Protein AF-A0A1D3MV09-F1 (afdb_monomer)

Solvent-accessible surface area (backbone atoms only — not comparable to full-atom values): 7297 Å² total; per-residue (Å²): 131,86,49,72,73,55,50,50,33,51,53,51,28,48,32,83,85,64,60,43,49,58,60,43,74,73,38,86,68,45,53,60,51,34,31,77,73,49,34,29,52,97,57,101,68,90,45,75,28,69,60,35,51,50,53,54,47,54,53,43,68,74,42,49,65,60,51,54,50,51,50,61,56,56,49,69,89,37,82,56,43,45,49,67,57,54,21,58,75,68,74,46,64,69,92,49,44,57,62,60,46,48,54,54,50,36,32,72,72,65,76,45,56,64,44,92,81,48,44,75,92,40,59,35,39,91

Sequence (126 aa):
MLREKELLYYLINATDYIGNSLEIKNTPGVKDKLIEKGYLEDVDGIKFTEKAIDLLNNFFEKHASRALEVLKMLRLPTHEVSFGEICYWMAMEDQMYCVKYLLKRLNEDGKIQLDKSSNWGTPIKY

Nearest PDB structures (foldseek):
  8j3i-assembly1_A-2  TM=5.189E-01  e=3.560E+00  Coptis chinensis
  6lb7-assembly2_D  TM=3.394E-01  e=2.160E+00  Homo sapiens
  6eaz-assembly1_B  TM=3.197E-01  e=2.697E+00  Mus musculus

Structure (mmCIF, N/CA/C/O backbone):
data_AF-A0A1D3MV09-F1
#
_entry.id   AF-A0A1D3MV09-F1
#
loop_
_atom_site.group_PDB
_atom_site.id
_atom_site.type_symbol
_atom_site.label_atom_id
_atom_site.label_alt_id
_atom_site.label_comp_id
_atom_site.label_asym_id
_atom_site.label_entity_id
_atom_site.label_seq_id
_atom_site.pdbx_PDB_ins_code
_atom_site.Cartn_x
_atom_site.Cartn_y
_atom_site.Cartn_z
_atom_site.occupancy
_atom_site.B_iso_or_equiv
_atom_site.auth_seq_id
_atom_site.auth_comp_id
_atom_site.auth_asym_id
_atom_site.auth_atom_id
_atom_site.pdbx_PDB_model_num
ATOM 1 N N . MET A 1 1 ? -5.856 17.425 12.368 1.00 63.22 1 MET A N 1
ATOM 2 C CA . MET A 1 1 ? -6.763 16.489 11.663 1.00 63.22 1 MET A CA 1
ATOM 3 C C . MET A 1 1 ? -5.941 15.752 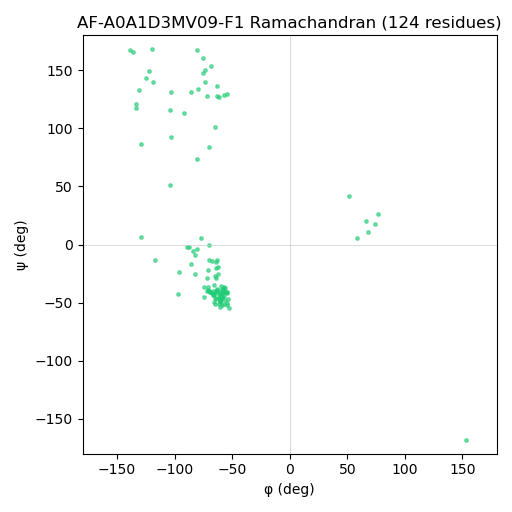10.611 1.00 63.22 1 MET A C 1
ATOM 5 O O . MET A 1 1 ? -5.186 16.432 9.932 1.00 63.22 1 MET A O 1
ATOM 9 N N . LEU A 1 2 ? -6.025 14.417 10.499 1.00 76.31 2 LEU A N 1
ATOM 10 C CA . LEU A 1 2 ? -5.236 13.666 9.501 1.00 76.31 2 LEU A CA 1
ATOM 11 C C . LEU A 1 2 ? -5.632 14.080 8.077 1.00 76.31 2 LEU A C 1
ATOM 13 O O . LEU A 1 2 ? -6.827 14.049 7.756 1.00 76.31 2 LEU A O 1
ATOM 17 N N . ARG A 1 3 ? -4.657 14.455 7.248 1.00 85.75 3 ARG A N 1
ATOM 18 C CA . ARG A 1 3 ? -4.846 14.740 5.814 1.00 85.75 3 ARG A CA 1
ATOM 19 C C . ARG A 1 3 ? -5.009 13.438 5.030 1.00 85.75 3 ARG A C 1
ATOM 21 O O . ARG A 1 3 ? -4.587 12.383 5.488 1.00 85.75 3 ARG A O 1
ATOM 28 N N . GLU A 1 4 ? -5.575 13.507 3.827 1.00 82.56 4 GLU A N 1
ATOM 29 C CA . GLU A 1 4 ? -5.778 12.332 2.959 1.00 82.56 4 GLU A CA 1
ATOM 30 C C . GLU A 1 4 ? -4.480 11.548 2.706 1.00 82.56 4 GLU A C 1
ATOM 32 O O . GLU A 1 4 ? -4.462 10.329 2.837 1.00 82.56 4 GLU A O 1
ATOM 37 N N . LYS A 1 5 ? -3.364 12.257 2.477 1.00 84.88 5 LYS A N 1
ATOM 38 C CA . LYS A 1 5 ? -2.019 11.672 2.335 1.00 84.88 5 LYS A CA 1
ATOM 39 C C . LYS A 1 5 ? -1.600 10.848 3.567 1.00 84.88 5 LYS A C 1
ATOM 41 O O . LYS A 1 5 ? -1.032 9.772 3.424 1.00 84.88 5 LYS A O 1
ATOM 46 N N . GLU A 1 6 ? -1.901 11.333 4.770 1.00 88.62 6 GLU A N 1
ATOM 47 C CA . GLU A 1 6 ? -1.573 10.650 6.033 1.00 88.62 6 GLU A CA 1
ATOM 48 C C . GLU A 1 6 ? -2.504 9.453 6.275 1.00 88.62 6 GLU A C 1
ATOM 50 O O . GLU A 1 6 ? -2.058 8.411 6.744 1.00 88.62 6 GLU A O 1
ATOM 55 N N . LEU A 1 7 ? -3.785 9.569 5.907 1.00 91.75 7 LEU A N 1
ATOM 56 C CA . LEU A 1 7 ? -4.731 8.450 5.956 1.00 91.75 7 LEU A CA 1
ATOM 57 C C . LEU A 1 7 ? -4.272 7.309 5.043 1.00 91.75 7 LEU A C 1
ATOM 59 O O . LEU A 1 7 ? -4.152 6.177 5.503 1.00 91.75 7 LEU A O 1
ATOM 63 N N . LEU A 1 8 ? -3.956 7.620 3.782 1.00 92.06 8 LEU A N 1
ATOM 64 C CA . LEU A 1 8 ? -3.436 6.647 2.823 1.00 92.06 8 LEU A CA 1
ATOM 65 C C . LEU A 1 8 ? -2.157 5.983 3.329 1.00 92.06 8 LEU A C 1
ATOM 67 O O . LEU A 1 8 ? -2.062 4.765 3.258 1.00 92.06 8 LEU A O 1
ATOM 71 N N . TYR A 1 9 ? -1.219 6.751 3.893 1.00 92.19 9 TYR A N 1
ATOM 72 C CA . TYR A 1 9 ? -0.002 6.198 4.493 1.00 92.19 9 TYR A CA 1
ATOM 73 C C . TYR A 1 9 ? -0.314 5.103 5.520 1.00 92.19 9 TYR A C 1
ATOM 75 O O . TYR A 1 9 ? 0.176 3.980 5.390 1.00 92.19 9 TYR A O 1
ATOM 83 N N . TYR A 1 10 ? -1.149 5.398 6.519 1.00 93.25 10 TYR A N 1
ATOM 84 C CA . TYR A 1 10 ? -1.452 4.432 7.576 1.00 93.25 10 TYR A CA 1
ATOM 85 C C . TYR A 1 10 ? -2.225 3.222 7.054 1.00 93.25 10 TYR A C 1
ATOM 87 O O . TYR A 1 10 ? -1.895 2.090 7.409 1.00 93.25 10 TYR A O 1
ATOM 95 N N . LEU A 1 11 ? -3.216 3.447 6.188 1.00 94.38 11 LEU A N 1
ATOM 96 C CA . LEU A 1 11 ? -4.010 2.366 5.611 1.00 94.38 11 LEU A CA 1
ATOM 97 C C . LEU A 1 11 ? -3.145 1.445 4.749 1.00 94.38 11 LEU A C 1
ATOM 99 O O . LEU A 1 11 ? -3.179 0.237 4.952 1.00 94.38 11 LEU A O 1
ATOM 103 N N . ILE A 1 12 ? -2.307 1.998 3.866 1.00 94.00 12 ILE A N 1
ATOM 104 C CA . ILE A 1 12 ? -1.383 1.227 3.022 1.00 94.00 12 ILE A CA 1
ATOM 105 C C . ILE A 1 12 ? -0.415 0.406 3.877 1.00 94.00 12 ILE A C 1
ATOM 107 O O . ILE A 1 12 ? -0.263 -0.791 3.632 1.00 94.00 12 ILE A O 1
ATOM 111 N N . ASN A 1 13 ? 0.203 1.010 4.898 1.00 91.38 13 ASN A N 1
ATOM 112 C CA . ASN A 1 13 ? 1.116 0.298 5.800 1.00 91.38 13 ASN A CA 1
ATOM 113 C C . ASN A 1 13 ? 0.446 -0.896 6.481 1.00 91.38 13 ASN A C 1
ATOM 115 O O . ASN A 1 13 ? 1.082 -1.929 6.681 1.00 91.38 13 ASN A O 1
ATOM 119 N N . ALA A 1 14 ? -0.833 -0.759 6.817 1.00 92.38 14 ALA A N 1
ATOM 120 C CA . ALA A 1 14 ? -1.580 -1.787 7.512 1.00 92.38 14 ALA A CA 1
ATOM 121 C C . ALA A 1 14 ? -2.177 -2.869 6.592 1.00 92.38 14 ALA A C 1
ATOM 123 O O . ALA A 1 14 ? -2.715 -3.844 7.108 1.00 92.38 14 ALA A O 1
ATOM 124 N N . THR A 1 15 ? -2.070 -2.732 5.263 1.00 92.44 15 THR A N 1
ATOM 125 C CA . THR A 1 15 ? -2.432 -3.808 4.321 1.00 92.44 15 THR A CA 1
ATOM 126 C C . THR A 1 15 ? -1.467 -4.985 4.421 1.00 92.44 15 THR A C 1
ATOM 128 O O . THR A 1 15 ? -0.281 -4.788 4.686 1.00 92.44 15 THR A O 1
ATOM 131 N N . ASP A 1 16 ? -1.923 -6.191 4.082 1.00 88.44 16 ASP A N 1
ATOM 132 C CA . ASP A 1 16 ? -1.062 -7.384 4.020 1.00 88.44 16 ASP A CA 1
ATOM 133 C C . ASP A 1 16 ? 0.034 -7.282 2.946 1.00 88.44 16 ASP A C 1
ATOM 135 O O . ASP A 1 16 ? 1.076 -7.935 3.040 1.00 88.44 16 ASP A O 1
ATOM 139 N N . TYR A 1 17 ? -0.130 -6.402 1.949 1.00 86.19 17 TYR A N 1
ATOM 140 C CA . TYR A 1 17 ? 0.935 -6.119 0.988 1.00 86.19 17 TYR A CA 1
ATOM 141 C C . TYR A 1 17 ? 2.159 -5.502 1.664 1.00 86.19 17 TYR A C 1
ATOM 143 O O . TYR A 1 17 ? 3.289 -5.810 1.276 1.00 86.19 17 TYR A O 1
ATOM 151 N N . ILE A 1 18 ? 1.977 -4.612 2.640 1.00 89.19 18 ILE A N 1
ATOM 152 C CA . ILE A 1 18 ? 3.097 -3.965 3.335 1.00 89.19 18 ILE A CA 1
ATOM 153 C C . ILE A 1 18 ? 3.407 -4.679 4.650 1.00 89.19 18 ILE A C 1
ATOM 155 O O . ILE A 1 18 ? 4.579 -4.934 4.926 1.00 89.19 18 ILE A O 1
ATOM 159 N N . GLY A 1 19 ? 2.380 -5.048 5.414 1.00 82.44 19 GLY A N 1
ATOM 160 C CA . GLY A 1 19 ? 2.493 -5.815 6.653 1.00 82.44 19 GLY A CA 1
ATOM 161 C C . GLY A 1 19 ? 3.023 -5.009 7.841 1.00 82.44 19 GLY A C 1
ATOM 162 O O . GLY A 1 19 ? 3.453 -5.597 8.830 1.00 82.44 19 GLY A O 1
ATOM 163 N N . ASN A 1 20 ? 2.999 -3.675 7.774 1.00 86.19 20 ASN A N 1
ATOM 164 C CA . ASN A 1 20 ? 3.507 -2.777 8.813 1.00 86.19 20 ASN A CA 1
ATOM 165 C C . ASN A 1 20 ? 2.372 -2.135 9.633 1.00 86.19 20 ASN A C 1
ATOM 167 O O . ASN A 1 20 ? 2.301 -0.922 9.831 1.00 86.19 20 ASN A O 1
ATOM 171 N N . SER A 1 21 ? 1.463 -2.968 10.144 1.00 84.69 21 SER A N 1
ATOM 172 C CA . SER A 1 21 ? 0.340 -2.522 10.986 1.00 84.69 21 SER A CA 1
ATOM 173 C C . SER A 1 21 ? 0.776 -1.893 12.322 1.00 84.69 21 SER A C 1
ATOM 175 O O . SER A 1 21 ? -0.019 -1.218 12.982 1.00 84.69 21 SER A O 1
ATOM 177 N N . LEU A 1 22 ? 2.042 -2.079 12.719 1.00 84.69 22 LEU A N 1
ATOM 178 C CA . LEU A 1 22 ? 2.628 -1.496 13.926 1.00 84.69 22 LEU A CA 1
ATOM 179 C C . LEU A 1 22 ? 2.698 0.033 13.871 1.00 84.69 22 LEU A C 1
ATOM 181 O O . LEU A 1 22 ? 2.602 0.657 14.921 1.00 84.69 22 LEU A O 1
ATOM 185 N N . GLU A 1 23 ? 2.776 0.646 12.688 1.00 85.94 23 GLU A N 1
ATOM 186 C CA . GLU A 1 23 ? 2.740 2.111 12.535 1.00 85.94 23 GLU A CA 1
ATOM 187 C C . GLU A 1 23 ? 1.479 2.724 13.158 1.00 85.94 23 GLU A C 1
ATOM 189 O O . GLU A 1 23 ? 1.547 3.739 13.854 1.00 85.94 23 GLU A O 1
ATOM 194 N N . ILE A 1 24 ? 0.326 2.072 12.973 1.00 87.44 24 ILE A N 1
ATOM 195 C CA . ILE A 1 24 ? -0.948 2.516 13.556 1.00 87.44 24 ILE A CA 1
ATOM 196 C C . ILE A 1 24 ? -0.950 2.327 15.075 1.00 87.44 24 ILE A C 1
ATOM 198 O O . ILE A 1 24 ? -1.460 3.183 15.795 1.00 87.44 24 ILE A O 1
ATOM 202 N N . LYS A 1 25 ? -0.388 1.216 15.567 1.00 84.81 25 LYS A N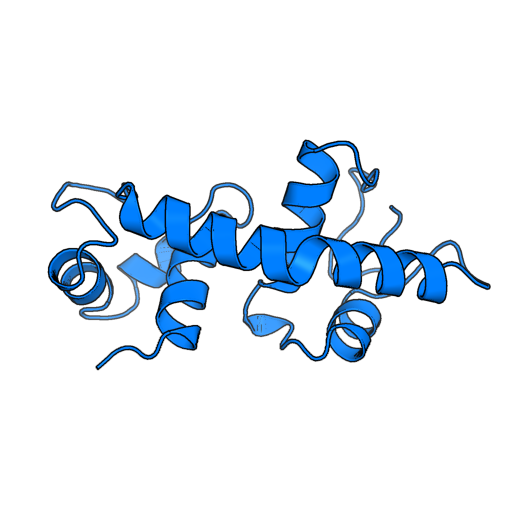 1
ATOM 203 C CA . LYS A 1 25 ? -0.348 0.898 17.004 1.00 84.81 25 LYS A CA 1
ATOM 204 C C . LYS A 1 25 ? 0.622 1.797 17.771 1.00 84.81 25 LYS A C 1
ATOM 206 O O . LYS A 1 25 ? 0.322 2.207 18.886 1.00 84.81 25 LYS A O 1
ATOM 211 N N . ASN A 1 26 ? 1.769 2.098 17.170 1.00 87.06 26 ASN A N 1
ATOM 212 C CA . ASN A 1 26 ? 2.858 2.827 17.811 1.00 87.06 26 ASN A CA 1
ATOM 213 C C . ASN A 1 26 ? 2.695 4.345 17.709 1.00 87.06 26 ASN A C 1
ATOM 215 O O . ASN A 1 26 ? 3.350 5.064 18.460 1.00 87.06 26 ASN A O 1
ATOM 219 N N . THR A 1 27 ? 1.835 4.845 16.812 1.00 89.56 27 THR A N 1
ATOM 220 C CA . THR A 1 27 ? 1.572 6.283 16.700 1.00 89.56 27 THR A CA 1
ATOM 221 C C . THR A 1 27 ? 0.376 6.688 17.573 1.00 89.56 27 THR A C 1
ATOM 223 O O . THR A 1 27 ? -0.762 6.316 17.262 1.00 89.56 27 THR A O 1
ATOM 226 N N . PRO A 1 28 ? 0.579 7.493 18.637 1.00 90.06 28 PRO A N 1
ATOM 227 C CA . PRO A 1 28 ? -0.484 7.835 19.579 1.00 90.06 28 PRO A CA 1
ATOM 228 C C . PRO A 1 28 ? -1.706 8.488 18.916 1.00 90.06 28 PRO A C 1
ATOM 230 O O . PRO A 1 28 ? -1.597 9.470 18.173 1.00 90.06 28 PRO A O 1
ATOM 233 N N . GLY A 1 29 ? -2.890 7.944 19.208 1.00 89.75 29 GLY A N 1
ATOM 234 C CA . GLY A 1 29 ? -4.181 8.469 18.754 1.00 89.75 29 GLY A CA 1
ATOM 235 C C . GLY A 1 29 ? -4.440 8.359 17.248 1.00 89.75 29 GLY A C 1
ATOM 236 O O . GLY A 1 29 ? -5.384 8.976 16.758 1.00 89.75 29 GLY A O 1
ATOM 237 N N . VAL A 1 30 ? -3.618 7.632 16.480 1.00 93.62 30 VAL A N 1
ATOM 238 C CA . VAL A 1 30 ? -3.888 7.393 15.049 1.00 93.62 30 VAL A CA 1
ATOM 239 C C . VAL A 1 30 ? -5.011 6.382 14.867 1.00 93.62 30 VAL A C 1
ATOM 241 O O . VAL A 1 30 ? -5.915 6.649 14.077 1.00 93.62 30 VAL A O 1
ATOM 244 N N . LYS A 1 31 ? -4.994 5.269 15.616 1.00 92.62 31 LYS A N 1
ATOM 245 C CA . LYS A 1 31 ? -6.067 4.263 15.568 1.00 92.62 31 LYS A CA 1
ATOM 246 C C . LYS A 1 31 ? -7.431 4.906 15.838 1.00 92.62 31 LYS A C 1
ATOM 248 O O . LYS A 1 31 ? -8.316 4.801 14.995 1.00 92.62 31 LYS A O 1
ATOM 253 N N . ASP A 1 32 ? -7.550 5.658 16.930 1.00 93.50 32 ASP A N 1
ATOM 254 C CA . ASP A 1 32 ? -8.803 6.315 17.323 1.00 93.50 32 ASP A CA 1
ATOM 255 C C . ASP A 1 32 ? -9.294 7.297 16.253 1.00 93.50 32 ASP A C 1
ATOM 257 O O . ASP A 1 32 ? -10.464 7.288 15.889 1.00 93.50 32 ASP A O 1
ATOM 261 N N . LYS A 1 33 ? -8.392 8.087 15.652 1.00 94.19 33 LYS A N 1
ATOM 262 C CA . LYS A 1 33 ? -8.742 9.006 14.553 1.00 94.19 33 LYS A CA 1
ATOM 263 C C . LYS A 1 33 ? -9.191 8.279 13.287 1.00 94.19 33 LYS A C 1
ATOM 265 O O . LYS A 1 33 ? -10.006 8.813 12.536 1.00 94.19 33 LYS A O 1
ATOM 270 N N . LEU A 1 34 ? -8.618 7.114 12.991 1.00 94.62 34 LEU A N 1
ATOM 271 C CA . LEU A 1 34 ? -9.031 6.297 11.850 1.00 94.62 34 LEU A CA 1
ATOM 272 C C . LEU A 1 34 ? -10.411 5.672 12.095 1.00 94.62 34 LEU A C 1
ATOM 274 O O . LEU A 1 34 ? -11.209 5.633 11.159 1.00 94.62 34 LEU A O 1
ATOM 278 N N . ILE A 1 35 ? -10.709 5.265 13.333 1.00 95.06 35 ILE A N 1
ATOM 279 C CA . ILE A 1 35 ? -12.040 4.800 13.758 1.00 95.06 35 ILE A CA 1
ATOM 280 C C . ILE A 1 35 ? -13.058 5.944 13.677 1.00 95.06 35 ILE A C 1
ATOM 282 O O . ILE A 1 35 ? -14.068 5.814 12.994 1.00 95.06 35 ILE A O 1
ATOM 286 N N . GLU A 1 36 ? -12.761 7.103 14.272 1.00 94.94 36 GLU A N 1
ATOM 287 C CA . GLU A 1 36 ? -13.626 8.295 14.268 1.00 94.94 36 GLU A CA 1
ATOM 288 C C . GLU A 1 36 ? -13.974 8.746 12.840 1.00 94.94 36 GLU A C 1
ATOM 290 O O . GLU A 1 36 ? -15.100 9.141 12.540 1.00 94.94 36 GLU A O 1
ATOM 295 N N . LYS A 1 37 ? -13.012 8.644 11.916 1.00 94.31 37 LYS A N 1
ATOM 296 C CA . LYS A 1 37 ? -13.215 8.959 10.494 1.00 94.31 37 LYS A CA 1
ATOM 297 C C . LYS A 1 37 ? -13.888 7.836 9.694 1.00 94.31 37 LYS A C 1
ATOM 299 O O . LYS A 1 37 ? -14.160 8.041 8.504 1.00 94.31 37 LYS A O 1
ATOM 304 N N . GLY A 1 38 ? -14.154 6.688 10.311 1.00 95.50 38 GLY A N 1
ATOM 305 C CA . GLY A 1 38 ? -14.846 5.544 9.722 1.00 95.50 38 GLY A CA 1
ATOM 306 C C . GLY A 1 38 ? -13.995 4.706 8.770 1.00 95.50 38 GLY A C 1
ATOM 307 O O . GLY A 1 38 ? -14.552 4.109 7.856 1.00 95.50 38 GLY A O 1
ATOM 308 N N . TYR A 1 39 ? -12.669 4.696 8.924 1.00 96.25 39 TYR A N 1
ATOM 309 C CA . TYR A 1 39 ? -11.741 3.882 8.121 1.00 96.25 39 TYR A CA 1
ATOM 310 C C . TYR A 1 39 ? -11.357 2.556 8.796 1.00 96.25 39 TYR A C 1
ATOM 312 O O . TYR A 1 39 ? -10.970 1.604 8.120 1.00 96.25 39 TYR A O 1
ATOM 320 N N . LEU A 1 40 ? -11.457 2.484 10.123 1.00 96.19 40 LEU A N 1
ATOM 321 C CA . LEU A 1 40 ? -11.254 1.259 10.894 1.00 96.19 40 LEU A CA 1
ATOM 322 C C . LEU A 1 40 ? -12.496 0.937 11.717 1.00 96.19 40 LEU A C 1
ATOM 324 O O . LEU A 1 40 ? -13.205 1.843 12.150 1.00 96.19 40 LEU A O 1
ATOM 328 N N . GLU A 1 41 ? -12.734 -0.351 11.943 1.00 95.00 41 GLU A N 1
ATOM 329 C CA . GLU A 1 41 ? -13.701 -0.801 12.940 1.00 95.00 41 GLU A CA 1
ATOM 330 C C . GLU A 1 41 ? -13.139 -0.648 14.360 1.00 95.00 41 GLU A C 1
ATOM 332 O O . GLU A 1 41 ? -11.936 -0.819 14.592 1.00 95.00 41 GLU A O 1
ATOM 337 N N . ASP A 1 42 ? -14.023 -0.362 15.317 1.00 93.62 42 ASP A N 1
ATOM 338 C CA . ASP A 1 42 ? -13.689 -0.287 16.741 1.00 93.62 42 ASP A CA 1
ATOM 339 C C . ASP A 1 42 ? -13.630 -1.689 17.363 1.00 93.62 42 ASP A C 1
ATOM 341 O O . ASP A 1 42 ? -14.550 -2.155 18.033 1.00 93.62 42 ASP A O 1
ATOM 345 N N . VAL A 1 43 ? -12.562 -2.414 17.031 1.00 92.12 43 VAL A N 1
ATOM 346 C CA . VAL A 1 43 ? -12.303 -3.779 17.499 1.00 92.12 43 VAL A CA 1
ATOM 347 C C . VAL A 1 43 ? -10.845 -3.955 17.922 1.00 92.12 43 VAL A C 1
ATOM 349 O O . VAL A 1 43 ? -9.954 -3.157 17.588 1.00 92.12 43 VAL A O 1
ATOM 352 N N . ASP A 1 44 ? -10.577 -5.053 18.627 1.00 84.44 44 ASP A N 1
ATOM 353 C CA . ASP A 1 44 ? -9.227 -5.485 18.984 1.00 84.44 44 ASP A CA 1
ATOM 354 C C . ASP A 1 44 ? -8.464 -5.976 17.745 1.00 84.44 44 ASP A C 1
ATOM 356 O O . ASP A 1 44 ? -8.416 -7.158 17.419 1.00 84.44 44 ASP A O 1
ATOM 360 N N . GLY A 1 45 ? -7.871 -5.036 17.011 1.00 86.25 45 GLY A N 1
ATOM 361 C CA . GLY A 1 45 ? -7.066 -5.319 15.828 1.00 86.25 45 GLY A CA 1
ATOM 362 C C . GLY A 1 45 ? -7.046 -4.165 14.835 1.00 86.25 45 GLY A C 1
ATOM 363 O O . GLY A 1 45 ? -7.455 -3.046 15.153 1.00 86.25 45 GLY A O 1
ATOM 364 N N . ILE A 1 46 ? -6.540 -4.453 13.635 1.00 90.81 46 ILE A N 1
ATOM 365 C CA . ILE A 1 46 ? -6.758 -3.622 12.451 1.00 90.81 46 ILE A CA 1
ATOM 366 C C . ILE A 1 46 ? -7.795 -4.343 11.600 1.00 90.81 46 ILE A C 1
ATOM 368 O O . ILE A 1 46 ? -7.533 -5.437 11.106 1.00 90.81 46 ILE A O 1
ATOM 372 N N . LYS A 1 47 ? -8.958 -3.721 11.429 1.00 94.31 47 LYS A N 1
ATOM 373 C CA . LYS A 1 47 ? -9.991 -4.185 10.509 1.00 94.31 47 LYS A CA 1
ATOM 374 C C . LYS A 1 47 ? -10.488 -2.994 9.704 1.00 94.31 47 LYS A C 1
ATOM 376 O O . LYS A 1 47 ? -10.966 -2.020 10.283 1.00 94.31 47 LYS A O 1
ATOM 381 N N . PHE A 1 48 ? -10.294 -3.047 8.388 1.00 96.19 48 PHE A N 1
ATOM 382 C CA . PHE A 1 48 ? -10.718 -1.988 7.478 1.00 96.19 48 PHE A CA 1
ATOM 383 C C . PHE A 1 48 ? -12.233 -1.999 7.305 1.00 96.19 48 PHE A C 1
ATOM 385 O O . PHE A 1 48 ? -12.843 -3.059 7.178 1.00 96.19 48 PHE A O 1
ATOM 392 N N . THR A 1 49 ? -12.819 -0.808 7.260 1.00 97.56 49 THR A N 1
ATOM 393 C CA . THR A 1 49 ? -14.197 -0.617 6.803 1.00 97.56 49 THR A CA 1
ATOM 394 C C . THR A 1 49 ? -14.254 -0.601 5.274 1.00 97.56 49 THR A C 1
ATOM 396 O O . THR A 1 49 ? -13.233 -0.427 4.601 1.00 97.56 49 THR A O 1
ATOM 399 N N . GLU A 1 50 ? -15.461 -0.690 4.713 1.00 97.25 50 GLU A N 1
ATOM 400 C CA . GLU A 1 50 ? -15.697 -0.511 3.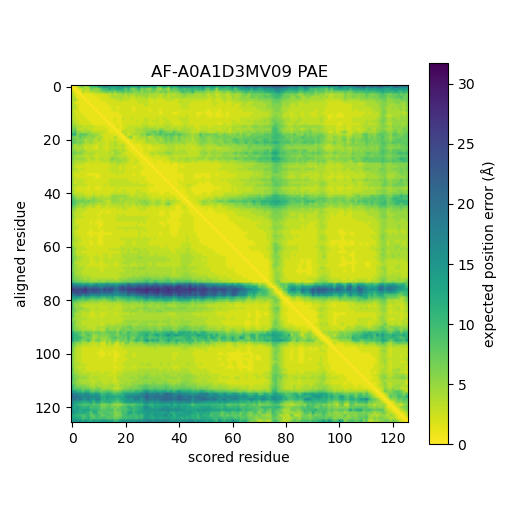271 1.00 97.25 50 GLU A CA 1
ATOM 401 C C . GLU A 1 50 ? -15.139 0.828 2.764 1.00 97.25 50 GLU A C 1
ATOM 403 O O . GLU A 1 50 ? -14.420 0.870 1.776 1.00 97.25 50 GLU A O 1
ATOM 408 N N . LYS A 1 51 ? -15.305 1.905 3.540 1.00 96.25 51 LYS A N 1
ATOM 409 C CA . LYS A 1 51 ? -14.743 3.226 3.225 1.00 96.25 51 LYS A CA 1
ATOM 410 C C . LYS A 1 51 ? -13.214 3.226 3.077 1.00 96.25 51 LYS A C 1
ATOM 412 O O . LYS A 1 51 ? -12.675 3.964 2.253 1.00 96.25 51 LYS A O 1
ATOM 417 N N . ALA A 1 52 ? -12.493 2.454 3.894 1.00 96.38 52 ALA A N 1
ATOM 418 C CA . ALA A 1 52 ? -11.041 2.323 3.752 1.00 96.38 52 ALA A CA 1
ATOM 419 C C . ALA A 1 52 ? -10.659 1.512 2.517 1.00 96.38 52 ALA A C 1
ATOM 421 O O . ALA A 1 52 ? -9.723 1.894 1.812 1.00 96.38 52 ALA A O 1
ATOM 422 N N . ILE A 1 53 ? -11.400 0.440 2.237 1.00 95.62 53 ILE A N 1
ATOM 423 C CA . ILE A 1 53 ? -11.220 -0.371 1.032 1.00 95.62 53 ILE A CA 1
ATOM 424 C C . ILE A 1 53 ? -11.454 0.485 -0.219 1.00 95.62 53 ILE A C 1
ATOM 426 O O . ILE A 1 53 ? -10.604 0.497 -1.107 1.00 95.62 53 ILE A O 1
ATOM 430 N N . ASP A 1 54 ? -12.522 1.281 -0.250 1.00 97.00 54 ASP A N 1
ATOM 431 C CA . ASP A 1 54 ? -12.831 2.201 -1.347 1.00 97.00 54 ASP A CA 1
ATOM 432 C C . ASP A 1 54 ? -11.725 3.233 -1.554 1.00 97.00 54 ASP A C 1
ATOM 434 O O . ASP A 1 54 ? -11.307 3.480 -2.682 1.00 97.00 54 ASP A O 1
ATOM 438 N N . LEU A 1 55 ? -11.196 3.822 -0.477 1.00 95.25 55 LEU A N 1
ATOM 439 C CA . LEU A 1 55 ? -10.088 4.774 -0.579 1.00 95.25 55 LEU A CA 1
ATOM 440 C C . LEU A 1 55 ? -8.829 4.122 -1.179 1.00 95.25 55 LEU A C 1
ATOM 442 O O . LEU A 1 55 ? -8.180 4.718 -2.041 1.00 95.25 55 LEU A O 1
ATOM 446 N N . LEU A 1 56 ? -8.496 2.900 -0.755 1.00 96.12 56 LEU A N 1
ATOM 447 C CA . LEU A 1 56 ? -7.360 2.136 -1.283 1.00 96.12 56 LEU A CA 1
ATOM 448 C C . LEU A 1 56 ? -7.572 1.726 -2.751 1.00 96.12 56 LEU A C 1
ATOM 450 O O . LEU A 1 56 ? -6.638 1.803 -3.551 1.00 96.12 56 LEU A O 1
ATOM 454 N N . ASN A 1 57 ? -8.792 1.328 -3.119 1.00 95.94 57 ASN A N 1
ATOM 455 C CA . ASN A 1 57 ? -9.173 0.988 -4.492 1.00 95.94 57 ASN A CA 1
ATOM 456 C C . ASN A 1 57 ? -9.115 2.202 -5.412 1.00 95.94 57 ASN A C 1
ATOM 458 O O . ASN A 1 57 ? -8.433 2.152 -6.431 1.00 95.94 57 ASN A O 1
ATOM 462 N N . ASN A 1 58 ? -9.718 3.317 -5.006 1.00 95.81 58 ASN A N 1
ATOM 463 C CA . ASN A 1 58 ? -9.670 4.570 -5.753 1.00 95.81 58 ASN A CA 1
ATOM 464 C C . ASN A 1 58 ? -8.22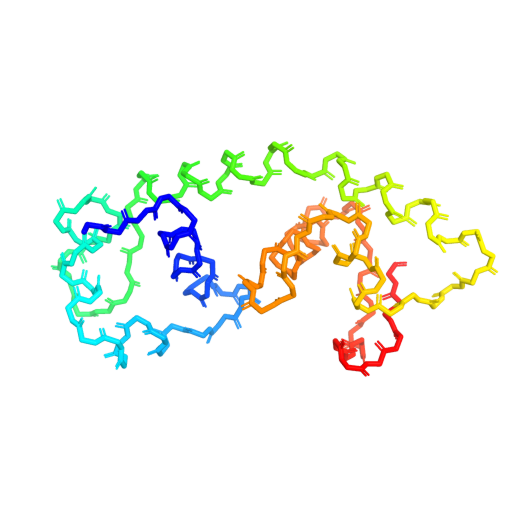7 5.050 -5.952 1.00 95.81 58 ASN A C 1
ATOM 466 O O . ASN A 1 58 ? -7.862 5.501 -7.039 1.00 95.81 58 ASN A O 1
ATOM 470 N N . PHE A 1 59 ? -7.379 4.927 -4.923 1.00 94.88 59 PHE A N 1
ATOM 471 C CA . PHE A 1 59 ? -5.952 5.210 -5.051 1.00 94.88 59 PHE A CA 1
ATOM 472 C C . PHE A 1 59 ? -5.287 4.298 -6.093 1.00 94.88 59 PHE A C 1
ATOM 474 O O . PHE A 1 59 ? -4.577 4.786 -6.973 1.00 94.88 59 PHE A O 1
ATOM 481 N N . PHE A 1 60 ? -5.528 2.987 -6.029 1.00 95.69 60 PHE A N 1
ATOM 482 C CA . PHE A 1 60 ? -4.967 2.040 -6.989 1.00 95.69 60 PHE A CA 1
ATOM 483 C C . PHE A 1 60 ? -5.413 2.334 -8.424 1.00 95.69 60 PHE A C 1
ATOM 485 O O . PHE A 1 60 ? -4.564 2.528 -9.291 1.00 95.69 60 PHE A O 1
ATOM 492 N N . GLU A 1 61 ? -6.716 2.437 -8.674 1.00 95.56 61 GLU A N 1
ATOM 493 C CA . GLU A 1 61 ? -7.282 2.672 -10.008 1.00 95.56 61 GLU A CA 1
ATOM 494 C C . GLU A 1 61 ? -6.757 3.966 -10.635 1.00 95.56 61 GLU A C 1
ATOM 496 O O . GLU A 1 61 ? -6.386 3.994 -11.810 1.00 95.56 61 GLU A O 1
ATOM 501 N N . LYS A 1 62 ? -6.632 5.024 -9.827 1.00 95.50 62 LYS A N 1
ATOM 502 C CA . LYS A 1 62 ? -6.099 6.319 -10.262 1.00 95.50 62 LYS A CA 1
ATOM 503 C C . LYS A 1 62 ? -4.632 6.258 -10.700 1.00 95.50 62 LYS A C 1
ATOM 505 O O . LYS A 1 62 ? -4.207 7.084 -11.509 1.00 95.50 62 LYS A O 1
ATOM 510 N N . HIS A 1 63 ? -3.839 5.338 -10.150 1.00 95.44 63 HIS A N 1
ATOM 511 C CA . HIS A 1 63 ? -2.381 5.333 -10.314 1.00 95.44 63 HIS A CA 1
ATOM 512 C C . HIS A 1 63 ? -1.818 4.099 -11.036 1.00 95.44 63 HIS A C 1
ATOM 514 O O . HIS A 1 63 ? -0.667 4.137 -11.475 1.00 95.44 63 HIS A O 1
ATOM 520 N N . ALA A 1 64 ? -2.607 3.039 -11.213 1.00 94.50 64 ALA A N 1
ATOM 521 C CA . ALA A 1 64 ? -2.178 1.776 -11.811 1.00 94.50 64 ALA A CA 1
ATOM 522 C C . ALA A 1 64 ? -1.688 1.929 -13.261 1.00 94.50 64 ALA A C 1
ATOM 524 O O . ALA A 1 64 ? -0.631 1.405 -13.611 1.00 94.50 64 ALA A O 1
ATOM 525 N N . SER A 1 65 ? -2.414 2.678 -14.099 1.00 94.81 65 SER A N 1
ATOM 526 C CA . SER A 1 65 ? -2.031 2.913 -15.501 1.00 94.81 65 SER A CA 1
ATOM 527 C C . SER A 1 65 ? -0.674 3.608 -15.607 1.00 94.81 65 SER A C 1
ATOM 529 O O . SER A 1 65 ? 0.221 3.123 -16.298 1.00 94.81 65 SER A O 1
ATOM 531 N N . ARG A 1 66 ? -0.487 4.685 -14.837 1.00 95.00 66 ARG A N 1
ATOM 532 C CA . ARG A 1 66 ? 0.777 5.423 -14.769 1.00 95.00 66 ARG A CA 1
ATOM 533 C C . ARG A 1 66 ? 1.922 4.546 -14.268 1.00 95.00 66 ARG A C 1
ATOM 535 O O . ARG A 1 66 ? 3.015 4.617 -14.818 1.00 95.00 66 ARG A O 1
ATOM 542 N N . ALA A 1 67 ? 1.686 3.709 -13.257 1.00 93.38 67 ALA A N 1
ATOM 543 C CA . ALA A 1 67 ? 2.701 2.774 -12.774 1.00 93.38 67 ALA A CA 1
ATOM 544 C C . ALA A 1 6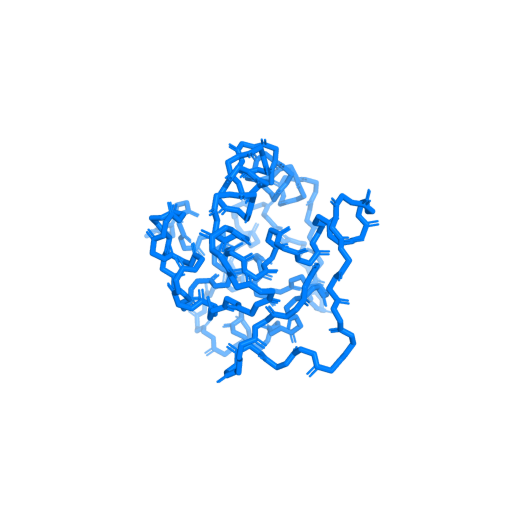7 ? 3.162 1.827 -13.892 1.00 93.38 67 ALA A C 1
ATOM 546 O O . ALA A 1 67 ? 4.361 1.673 -14.106 1.00 93.38 67 ALA A O 1
ATOM 547 N N . LEU A 1 68 ? 2.233 1.265 -14.670 1.00 93.00 68 LEU A N 1
ATOM 548 C CA . LEU A 1 68 ? 2.571 0.413 -15.814 1.00 93.00 68 LEU A CA 1
ATOM 549 C C . LEU A 1 68 ? 3.338 1.162 -16.914 1.00 93.00 68 LEU A C 1
ATOM 551 O O . LEU A 1 68 ? 4.247 0.592 -17.515 1.00 93.00 68 LEU A O 1
ATOM 555 N N . GLU A 1 69 ? 2.991 2.417 -17.192 1.00 93.06 69 GLU A N 1
ATOM 556 C CA . GLU A 1 69 ? 3.711 3.259 -18.159 1.00 93.06 69 GLU A CA 1
ATOM 557 C C . GLU A 1 69 ? 5.145 3.552 -17.710 1.00 93.06 69 GLU A C 1
ATOM 559 O O . GLU A 1 69 ? 6.079 3.374 -18.493 1.00 93.06 69 GLU A O 1
ATOM 564 N N . VAL A 1 70 ? 5.327 3.931 -16.441 1.00 92.00 70 VAL A N 1
ATOM 565 C CA . VAL A 1 70 ? 6.648 4.175 -15.845 1.00 92.00 70 VAL A CA 1
ATOM 566 C C . VAL A 1 70 ? 7.517 2.925 -15.936 1.00 92.00 70 VAL A C 1
ATOM 568 O O . VAL A 1 70 ? 8.658 3.007 -16.383 1.00 92.00 70 VAL A O 1
ATOM 571 N N . LEU A 1 71 ? 6.973 1.759 -15.588 1.00 89.44 71 LEU A N 1
ATOM 572 C CA . LEU A 1 71 ? 7.687 0.492 -15.717 1.00 89.44 71 LEU A CA 1
ATOM 573 C C . LEU A 1 71 ? 8.100 0.227 -17.177 1.00 89.44 71 LEU A C 1
ATOM 575 O O . LEU A 1 71 ? 9.282 0.043 -17.468 1.00 89.44 71 LEU A O 1
ATOM 579 N N . LYS A 1 72 ? 7.165 0.307 -18.133 1.00 88.38 72 LYS A N 1
ATOM 580 C CA . LYS A 1 72 ? 7.469 0.111 -19.565 1.00 88.38 72 LYS A CA 1
ATOM 581 C C . LYS A 1 72 ? 8.575 1.038 -20.071 1.00 88.38 72 LYS A C 1
ATOM 583 O O . LYS A 1 72 ? 9.421 0.595 -20.843 1.00 88.38 72 LYS A O 1
ATOM 588 N N . MET A 1 73 ? 8.563 2.296 -19.639 1.00 88.94 73 MET A N 1
ATOM 589 C CA . MET A 1 73 ? 9.578 3.281 -19.99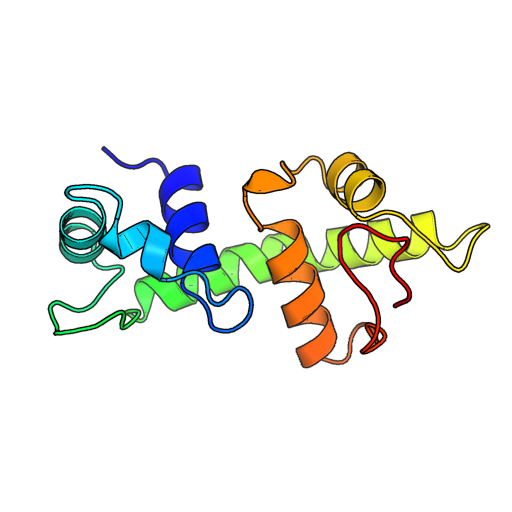9 1.00 88.94 73 MET A CA 1
ATOM 590 C C . MET A 1 73 ? 10.947 2.927 -19.404 1.00 88.94 73 MET A C 1
ATOM 592 O O . MET A 1 73 ? 11.946 2.986 -20.114 1.00 88.94 73 MET A O 1
ATOM 596 N N . LEU A 1 74 ? 10.998 2.515 -18.133 1.00 86.12 74 LEU A N 1
ATOM 597 C CA . LEU A 1 74 ? 12.254 2.194 -17.443 1.00 86.12 74 LEU A CA 1
ATOM 598 C C . LEU A 1 74 ? 12.912 0.901 -17.939 1.00 86.12 74 LEU A C 1
ATOM 600 O O . LEU A 1 74 ? 14.121 0.741 -17.815 1.00 86.12 74 LEU A O 1
ATOM 604 N N . ARG A 1 75 ? 12.141 -0.005 -18.550 1.00 71.19 75 ARG A N 1
ATOM 605 C CA . ARG A 1 75 ? 12.645 -1.270 -19.109 1.00 71.19 75 ARG A CA 1
ATOM 606 C C . ARG A 1 75 ? 13.569 -1.092 -20.331 1.00 71.19 75 ARG A C 1
ATOM 608 O O . ARG A 1 75 ? 14.250 -2.032 -20.734 1.00 71.19 75 ARG A O 1
ATOM 615 N N . LEU A 1 76 ? 13.600 0.091 -20.945 1.00 56.28 76 LEU A N 1
ATOM 616 C CA . LEU A 1 76 ? 14.474 0.423 -22.075 1.00 56.28 76 LEU A CA 1
ATOM 61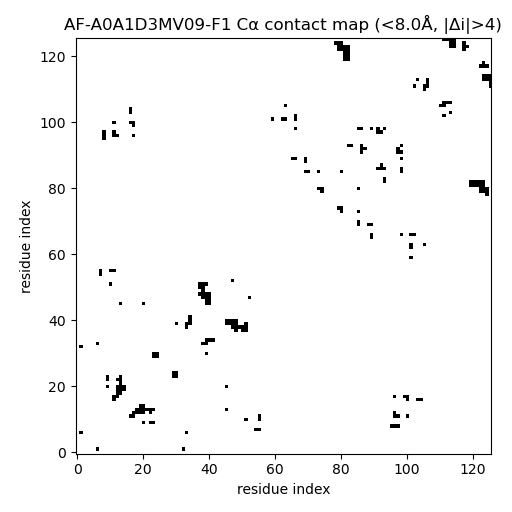7 C C . LEU A 1 76 ? 15.638 1.277 -21.540 1.00 56.28 76 LEU A C 1
ATOM 619 O O . LEU A 1 76 ? 15.454 2.489 -21.443 1.00 56.28 76 LEU A O 1
ATOM 623 N N . PRO A 1 77 ? 16.805 0.715 -21.140 1.00 52.94 77 PRO A N 1
ATOM 624 C CA . PRO A 1 77 ? 17.539 -0.404 -21.752 1.00 52.94 77 PRO A CA 1
ATOM 625 C C . PRO A 1 77 ? 17.953 -1.547 -20.789 1.00 52.94 77 PRO A C 1
ATOM 627 O O . PRO A 1 77 ? 18.690 -2.447 -21.200 1.00 52.94 77 PRO A O 1
ATOM 630 N N . THR A 1 78 ? 17.526 -1.537 -19.523 1.00 58.12 78 THR A N 1
ATOM 631 C CA . THR A 1 78 ? 17.940 -2.510 -18.497 1.00 58.12 78 THR A CA 1
ATOM 632 C C . THR A 1 78 ? 16.749 -3.310 -17.966 1.00 58.12 78 THR A C 1
ATOM 634 O O . THR A 1 78 ? 15.667 -2.785 -17.730 1.00 58.12 78 THR A O 1
ATOM 637 N N . HIS A 1 79 ? 16.952 -4.613 -17.739 1.00 65.25 79 HIS A N 1
ATOM 638 C CA . HIS A 1 79 ? 15.969 -5.490 -17.072 1.00 65.25 79 HIS A CA 1
ATOM 639 C C . HIS A 1 79 ? 15.949 -5.297 -15.544 1.00 65.25 79 HIS A C 1
ATOM 641 O O . HIS A 1 79 ? 15.311 -6.055 -14.821 1.00 65.25 79 HIS A O 1
ATOM 647 N N . GLU A 1 80 ? 16.699 -4.313 -15.059 1.00 73.31 80 GLU A N 1
ATOM 648 C CA . GLU A 1 80 ? 16.949 -4.029 -13.659 1.00 73.31 80 GLU A CA 1
ATOM 649 C C . GLU A 1 80 ? 16.748 -2.528 -13.460 1.00 73.31 80 GLU A C 1
ATOM 651 O O . GLU A 1 80 ? 17.396 -1.718 -14.128 1.00 73.31 80 GLU A O 1
ATOM 656 N N . VAL A 1 81 ? 15.811 -2.176 -12.583 1.00 82.94 81 VAL A N 1
ATOM 657 C CA . VAL A 1 81 ? 15.428 -0.792 -12.275 1.00 82.94 81 VAL A CA 1
ATOM 658 C C . VAL A 1 81 ? 15.409 -0.645 -10.761 1.00 82.94 81 VAL A C 1
ATOM 660 O O . VAL A 1 81 ? 14.860 -1.501 -10.063 1.00 82.94 81 VAL A O 1
ATOM 663 N N . SER A 1 82 ? 16.010 0.407 -10.216 1.00 86.69 82 SER A N 1
ATOM 664 C CA . SER A 1 82 ? 15.970 0.624 -8.768 1.00 86.69 82 SER A CA 1
ATOM 665 C C . SER A 1 82 ? 14.586 1.094 -8.307 1.00 86.69 82 SER A C 1
ATOM 667 O O . SER A 1 82 ? 13.871 1.794 -9.026 1.00 86.69 82 SER A O 1
ATOM 669 N N . PHE A 1 83 ? 14.204 0.760 -7.070 1.00 87.75 83 PHE A N 1
ATOM 670 C CA . PHE A 1 83 ? 12.942 1.248 -6.504 1.00 87.75 83 PHE A CA 1
ATOM 671 C C . PHE A 1 83 ? 12.872 2.782 -6.472 1.00 87.75 83 PHE A C 1
ATOM 673 O O . PHE A 1 83 ? 11.838 3.364 -6.799 1.00 87.75 83 PHE A O 1
ATOM 680 N N . GLY A 1 84 ? 13.994 3.433 -6.150 1.00 87.81 84 GLY A N 1
ATOM 681 C CA . GLY A 1 84 ? 14.109 4.890 -6.130 1.00 87.81 84 GLY A CA 1
ATOM 682 C C . GLY A 1 84 ? 13.818 5.537 -7.487 1.00 87.81 84 GLY A C 1
ATOM 683 O O . GLY A 1 84 ? 13.131 6.556 -7.532 1.00 87.81 84 GLY A O 1
ATOM 684 N N . GLU A 1 85 ? 14.256 4.932 -8.596 1.00 88.06 85 GLU A N 1
ATOM 685 C CA . GLU A 1 85 ? 13.933 5.415 -9.947 1.00 88.06 85 GLU A CA 1
ATOM 686 C C . GLU A 1 85 ? 12.437 5.301 -10.249 1.00 88.06 85 GLU A C 1
ATOM 688 O O . GLU A 1 85 ? 11.841 6.246 -10.769 1.00 88.06 85 GLU A O 1
ATOM 693 N N . ILE A 1 86 ? 11.800 4.188 -9.874 1.00 90.19 86 ILE A N 1
ATOM 694 C CA . ILE A 1 86 ? 10.348 4.025 -10.046 1.00 90.19 86 ILE A CA 1
ATOM 695 C C . ILE A 1 86 ? 9.606 5.104 -9.245 1.00 90.19 86 ILE A C 1
ATOM 697 O O . ILE A 1 86 ? 8.719 5.770 -9.782 1.00 90.19 86 ILE A O 1
ATOM 701 N N . CYS A 1 87 ? 9.992 5.326 -7.984 1.00 91.50 87 CYS A N 1
ATOM 702 C CA . CYS A 1 87 ? 9.420 6.370 -7.131 1.00 91.50 87 CYS A CA 1
ATOM 703 C C . CYS A 1 87 ? 9.585 7.774 -7.730 1.00 91.50 87 CYS A C 1
ATOM 705 O O . CYS A 1 87 ? 8.617 8.541 -7.774 1.00 91.50 87 CYS A O 1
ATOM 707 N N . TYR A 1 88 ? 10.774 8.081 -8.258 1.00 91.12 88 TYR A N 1
ATOM 708 C CA . TYR A 1 88 ? 11.068 9.349 -8.925 1.00 91.12 88 TYR A CA 1
ATOM 709 C C . TYR A 1 88 ? 10.118 9.609 -10.104 1.00 91.12 88 TYR A C 1
ATOM 711 O O . TYR A 1 88 ? 9.451 10.644 -10.145 1.00 91.12 88 TYR A O 1
ATOM 719 N N . TRP A 1 89 ? 9.968 8.648 -11.019 1.00 92.19 89 TRP A N 1
ATOM 720 C CA . TRP A 1 89 ? 9.102 8.798 -12.198 1.00 92.19 89 TRP A CA 1
ATOM 721 C C . TRP A 1 89 ? 7.603 8.773 -11.871 1.00 92.19 89 TRP A C 1
ATOM 723 O O . TRP A 1 89 ? 6.787 9.439 -12.524 1.00 92.19 89 TRP A O 1
ATOM 733 N N . MET A 1 90 ? 7.226 8.073 -10.803 1.00 93.00 90 MET A N 1
ATOM 734 C CA . MET A 1 90 ? 5.875 8.139 -10.246 1.00 93.00 90 MET A CA 1
ATOM 735 C C . MET A 1 90 ? 5.573 9.477 -9.562 1.00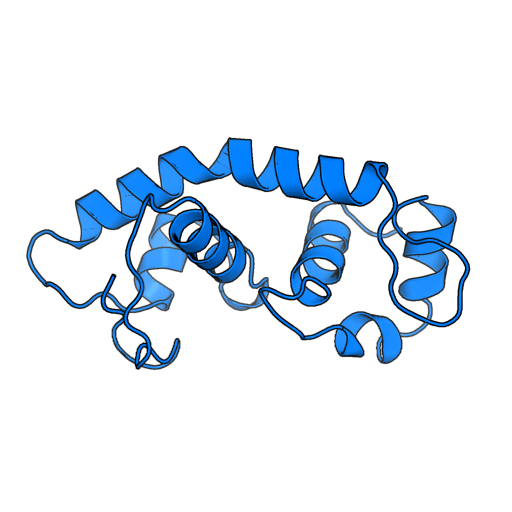 93.00 90 MET A C 1
ATOM 737 O O . MET A 1 90 ? 4.400 9.766 -9.319 1.00 93.00 90 MET A O 1
ATOM 741 N N . ALA A 1 91 ? 6.588 10.311 -9.302 1.00 90.81 91 ALA A N 1
ATOM 742 C CA . ALA A 1 91 ? 6.488 11.516 -8.482 1.00 90.81 91 ALA A CA 1
ATOM 743 C C . ALA A 1 91 ? 5.846 11.219 -7.111 1.00 90.81 91 ALA A C 1
ATOM 745 O O . ALA A 1 91 ? 4.981 11.957 -6.635 1.00 90.81 91 ALA A O 1
ATOM 746 N N . MET A 1 92 ? 6.244 10.099 -6.502 1.00 87.81 92 MET A N 1
ATOM 747 C CA . MET A 1 92 ? 5.762 9.640 -5.201 1.00 87.81 92 MET A CA 1
ATOM 748 C C . MET A 1 92 ? 6.939 9.423 -4.253 1.00 87.81 92 MET A C 1
ATOM 750 O O . MET A 1 92 ? 8.004 8.960 -4.652 1.00 87.81 92 MET A O 1
ATOM 754 N N . GLU A 1 93 ? 6.733 9.743 -2.980 1.00 77.81 93 GLU A N 1
ATOM 755 C CA . GLU A 1 93 ? 7.732 9.520 -1.937 1.00 77.81 93 GLU A CA 1
ATOM 756 C C . GLU A 1 93 ? 7.859 8.021 -1.627 1.00 77.81 93 GLU A C 1
ATOM 758 O O . GLU A 1 93 ? 6.867 7.357 -1.322 1.00 77.81 93 GLU A O 1
ATOM 763 N N . ASP A 1 94 ? 9.090 7.507 -1.660 1.00 68.88 94 ASP A N 1
ATOM 764 C CA . ASP A 1 94 ? 9.438 6.111 -1.345 1.00 68.88 94 ASP A CA 1
ATOM 765 C C . ASP A 1 94 ? 8.897 5.691 0.038 1.00 68.88 94 ASP A C 1
ATOM 767 O O . ASP A 1 94 ? 8.177 4.698 0.175 1.00 68.88 94 ASP A O 1
ATOM 771 N N . GLN A 1 95 ? 9.118 6.545 1.044 1.00 69.69 95 GLN A N 1
ATOM 772 C CA . GLN A 1 95 ? 8.769 6.290 2.446 1.00 69.69 95 GLN A CA 1
ATOM 773 C C . GLN A 1 95 ? 7.268 6.125 2.706 1.00 69.69 95 GLN A C 1
ATOM 775 O O . GLN A 1 95 ? 6.876 5.659 3.772 1.00 69.69 95 GLN A O 1
ATOM 780 N N . MET A 1 96 ? 6.411 6.489 1.750 1.00 75.94 96 MET A N 1
ATOM 781 C CA . MET A 1 96 ? 4.973 6.317 1.906 1.00 75.94 96 MET A CA 1
ATOM 782 C C . MET A 1 96 ? 4.475 4.907 1.590 1.00 75.94 96 MET A C 1
ATOM 784 O O . MET A 1 96 ? 3.295 4.627 1.793 1.00 75.94 96 MET A O 1
ATOM 788 N N . TYR A 1 97 ? 5.329 4.039 1.040 1.00 84.25 97 TYR A N 1
ATOM 789 C CA . TYR A 1 97 ? 4.968 2.709 0.539 1.00 84.25 97 TYR A CA 1
ATOM 790 C C . TYR A 1 97 ? 3.891 2.701 -0.560 1.00 84.25 97 TYR A C 1
ATOM 792 O O . TYR A 1 97 ? 3.496 1.629 -1.012 1.00 84.25 97 TYR A O 1
ATOM 800 N N . CYS A 1 98 ? 3.465 3.870 -1.052 1.00 90.19 98 CYS A N 1
ATOM 801 C CA . CYS A 1 98 ? 2.489 4.032 -2.127 1.00 90.19 98 CYS A CA 1
ATOM 802 C C . CYS A 1 98 ? 2.888 3.251 -3.382 1.00 90.19 98 CYS A C 1
ATOM 804 O O . CYS A 1 98 ? 2.111 2.452 -3.895 1.00 90.19 98 CYS A O 1
ATOM 806 N N . VAL A 1 99 ? 4.129 3.424 -3.845 1.00 91.75 99 VAL A N 1
ATOM 807 C CA . VAL A 1 99 ? 4.635 2.729 -5.039 1.00 91.75 99 VAL A CA 1
ATOM 808 C C . VAL A 1 99 ? 4.765 1.230 -4.783 1.00 91.75 99 VAL A C 1
ATOM 810 O O . VAL A 1 99 ? 4.347 0.426 -5.610 1.00 91.75 99 VAL A O 1
ATOM 813 N N . LYS A 1 100 ? 5.266 0.832 -3.608 1.00 91.88 100 LYS A N 1
ATOM 814 C CA . LYS A 1 100 ? 5.381 -0.582 -3.221 1.00 91.88 100 LYS A CA 1
ATOM 815 C C . LYS A 1 100 ? 4.017 -1.278 -3.201 1.00 91.88 100 LYS A C 1
ATOM 817 O O . LYS A 1 100 ? 3.897 -2.394 -3.699 1.00 91.88 100 LYS A O 1
ATOM 822 N N . TYR A 1 101 ? 2.999 -0.609 -2.662 1.00 93.69 101 TYR A N 1
ATOM 823 C CA . TYR A 1 101 ? 1.615 -1.072 -2.669 1.00 93.69 101 TYR A CA 1
ATOM 824 C C . TYR A 1 101 ? 1.085 -1.244 -4.097 1.00 93.69 101 TYR A C 1
ATOM 826 O O . TYR A 1 101 ? 0.599 -2.324 -4.428 1.00 93.69 101 TYR A O 1
ATOM 834 N N . LEU A 1 102 ? 1.259 -0.235 -4.964 1.00 94.44 102 LEU A N 1
ATOM 835 C CA . LEU A 1 102 ? 0.846 -0.311 -6.372 1.00 94.44 102 LEU A CA 1
ATOM 836 C C . LEU A 1 102 ? 1.489 -1.505 -7.086 1.00 94.44 102 LEU A C 1
ATOM 838 O O . LEU A 1 102 ? 0.788 -2.272 -7.737 1.00 94.44 102 LEU A O 1
ATOM 842 N N . LEU A 1 103 ? 2.802 -1.693 -6.938 1.00 92.81 103 LEU A N 1
ATOM 843 C CA . LEU A 1 103 ? 3.532 -2.776 -7.602 1.00 92.81 103 LEU A CA 1
ATOM 844 C C . LEU A 1 103 ? 3.100 -4.158 -7.104 1.00 92.81 103 LEU A C 1
ATOM 846 O O . LEU A 1 103 ? 2.892 -5.063 -7.908 1.00 92.81 103 LEU A O 1
ATOM 850 N N . LYS A 1 104 ? 2.922 -4.332 -5.789 1.00 92.69 104 LYS A N 1
ATOM 851 C CA . LYS A 1 104 ? 2.452 -5.608 -5.235 1.00 92.69 104 LYS A CA 1
ATOM 852 C C . LYS A 1 104 ? 1.037 -5.952 -5.690 1.00 92.69 104 LYS A C 1
ATOM 854 O O . LYS A 1 104 ? 0.792 -7.104 -6.039 1.00 92.69 104 LYS A O 1
ATOM 859 N N . ARG A 1 105 ? 0.144 -4.964 -5.741 1.00 94.50 105 ARG A N 1
ATOM 860 C CA . ARG A 1 105 ? -1.223 -5.160 -6.224 1.00 94.50 105 ARG A CA 1
ATOM 861 C C . ARG A 1 105 ? -1.269 -5.430 -7.732 1.00 94.50 105 ARG A C 1
ATOM 863 O O . ARG A 1 105 ? -1.936 -6.360 -8.154 1.00 94.50 105 ARG A O 1
ATOM 870 N N . LEU A 1 106 ? -0.472 -4.723 -8.540 1.00 94.38 106 LEU A N 1
ATOM 871 C CA . LEU A 1 106 ? -0.315 -5.025 -9.973 1.00 94.38 106 LEU A CA 1
ATOM 872 C C . LEU A 1 106 ? 0.220 -6.443 -10.226 1.00 94.38 106 LEU A C 1
ATOM 874 O O . LEU A 1 106 ? -0.160 -7.071 -11.212 1.00 94.38 106 LEU A O 1
ATOM 878 N N . ASN A 1 107 ? 1.111 -6.934 -9.363 1.00 92.50 107 ASN A N 1
ATOM 879 C CA . ASN A 1 107 ? 1.624 -8.299 -9.434 1.00 92.50 107 ASN A CA 1
ATOM 880 C C . ASN A 1 107 ? 0.550 -9.339 -9.079 1.00 92.50 107 ASN A C 1
ATOM 882 O O . ASN A 1 107 ? 0.453 -10.364 -9.745 1.00 92.50 107 ASN A O 1
ATOM 886 N N . GLU A 1 108 ? -0.271 -9.072 -8.061 1.00 92.94 108 GLU A N 1
ATOM 887 C CA . GLU A 1 108 ? -1.416 -9.926 -7.717 1.00 92.94 108 GLU A CA 1
ATOM 888 C C . GLU A 1 108 ? -2.472 -9.953 -8.833 1.00 92.94 108 GLU A C 1
ATOM 890 O O . GLU A 1 108 ? -2.951 -11.025 -9.195 1.00 92.94 108 GLU A O 1
ATOM 895 N N . ASP A 1 109 ? -2.736 -8.807 -9.468 1.00 93.00 109 ASP A N 1
ATOM 896 C CA . ASP A 1 109 ? -3.613 -8.685 -10.644 1.00 93.00 109 ASP A CA 1
ATOM 897 C C . ASP A 1 109 ? -3.009 -9.306 -11.928 1.00 93.00 109 ASP A C 1
ATOM 899 O O . ASP A 1 109 ? -3.610 -9.233 -13.008 1.00 93.00 109 ASP A O 1
ATOM 903 N N . GLY A 1 110 ? -1.794 -9.866 -11.856 1.00 90.25 110 GLY A N 1
ATOM 904 C CA . GLY A 1 110 ? -1.089 -10.485 -12.982 1.00 90.25 110 GLY A CA 1
ATOM 905 C C . GLY A 1 110 ? -0.673 -9.507 -14.087 1.00 90.25 110 GLY A C 1
ATOM 906 O O . GLY A 1 110 ? -0.457 -9.917 -15.228 1.00 90.25 110 GLY A O 1
ATOM 907 N N . LYS A 1 111 ? -0.593 -8.204 -13.790 1.00 91.75 111 LYS A N 1
ATOM 908 C CA . LYS A 1 111 ? -0.197 -7.158 -14.754 1.00 91.75 111 LYS A CA 1
ATOM 909 C C . LYS A 1 111 ? 1.317 -7.027 -14.903 1.00 91.75 111 LYS A C 1
ATOM 911 O O . LYS A 1 111 ? 1.776 -6.564 -15.946 1.00 91.75 111 LYS A O 1
ATOM 916 N N . ILE A 1 112 ? 2.063 -7.412 -13.871 1.00 90.19 112 ILE A N 1
ATOM 917 C CA . ILE A 1 112 ? 3.531 -7.505 -13.836 1.00 90.19 112 ILE A CA 1
ATOM 918 C C . ILE A 1 112 ? 3.932 -8.785 -13.094 1.00 90.19 112 ILE A C 1
ATOM 920 O O . ILE A 1 112 ? 3.078 -9.380 -12.434 1.00 90.19 112 ILE A O 1
ATOM 924 N N . GLN A 1 113 ? 5.200 -9.198 -13.164 1.00 87.62 113 GLN A N 1
ATOM 925 C CA . GLN A 1 113 ? 5.687 -10.381 -12.456 1.00 87.62 113 GLN A CA 1
ATOM 926 C C . GLN A 1 113 ? 6.944 -10.054 -11.647 1.00 87.62 113 GLN A C 1
ATOM 928 O O . GLN A 1 113 ? 8.067 -10.287 -12.084 1.00 87.62 113 GLN A O 1
ATOM 933 N N . LEU A 1 114 ? 6.748 -9.580 -10.417 1.00 85.19 114 LEU A N 1
ATOM 934 C CA . LEU A 1 114 ? 7.843 -9.322 -9.483 1.00 85.19 114 LEU A CA 1
ATOM 935 C C . LEU A 1 114 ? 8.604 -10.620 -9.175 1.00 85.19 114 LEU A C 1
ATOM 937 O O . LEU A 1 114 ? 8.013 -11.611 -8.736 1.00 85.19 114 LEU A O 1
ATOM 941 N N . ASP A 1 115 ? 9.925 -10.603 -9.356 1.00 80.06 115 ASP A N 1
ATOM 942 C CA . ASP A 1 115 ? 10.774 -11.721 -8.946 1.00 80.06 115 ASP A CA 1
ATOM 943 C C . ASP A 1 115 ? 10.699 -11.908 -7.419 1.00 80.06 115 ASP A C 1
ATOM 945 O O . ASP A 1 115 ? 10.752 -10.945 -6.647 1.00 80.06 115 ASP A O 1
ATOM 949 N N . LYS A 1 116 ? 10.592 -13.161 -6.967 1.00 68.38 116 LYS A N 1
ATOM 950 C CA . LYS A 1 116 ? 10.486 -13.520 -5.545 1.00 68.38 116 LYS A CA 1
ATOM 951 C C . LYS A 1 116 ? 11.723 -13.104 -4.746 1.00 68.38 116 LYS A C 1
ATOM 953 O O . LYS A 1 116 ? 11.605 -12.906 -3.538 1.00 68.38 116 LYS A O 1
ATOM 958 N N . SER A 1 117 ? 12.885 -12.969 -5.392 1.00 61.12 117 SER A N 1
ATOM 959 C CA . SER A 1 117 ? 14.117 -12.485 -4.753 1.00 61.12 117 SER A CA 1
ATOM 960 C C . SER A 1 117 ? 14.296 -10.965 -4.794 1.00 61.12 117 SER A C 1
ATOM 962 O O . SER A 1 117 ? 15.291 -10.476 -4.260 1.00 61.12 117 SER A O 1
ATOM 964 N N . SER A 1 118 ? 13.380 -10.210 -5.415 1.00 62.16 118 SER A N 1
ATOM 965 C CA . SER A 1 118 ? 13.497 -8.751 -5.518 1.00 62.16 118 SER A CA 1
ATOM 966 C C . SER A 1 118 ? 13.408 -8.102 -4.135 1.00 62.16 118 SER A C 1
ATOM 968 O O . SER A 1 118 ? 12.328 -7.917 -3.568 1.00 62.16 118 SER A O 1
ATOM 970 N N . ASN A 1 119 ? 14.567 -7.738 -3.586 1.00 70.56 119 ASN A N 1
ATOM 971 C CA . ASN A 1 119 ? 14.658 -6.846 -2.443 1.00 70.56 119 ASN A CA 1
ATOM 972 C C . ASN A 1 119 ? 14.495 -5.402 -2.939 1.00 70.56 119 ASN A C 1
ATOM 974 O O . ASN A 1 119 ? 15.135 -4.994 -3.903 1.00 70.56 119 ASN A O 1
ATOM 978 N N . TRP A 1 120 ? 13.670 -4.612 -2.254 1.00 78.94 120 TRP A N 1
ATOM 979 C CA . TRP A 1 120 ? 13.411 -3.204 -2.572 1.00 78.94 120 TRP A CA 1
ATOM 980 C C . TRP A 1 120 ? 14.668 -2.319 -2.476 1.00 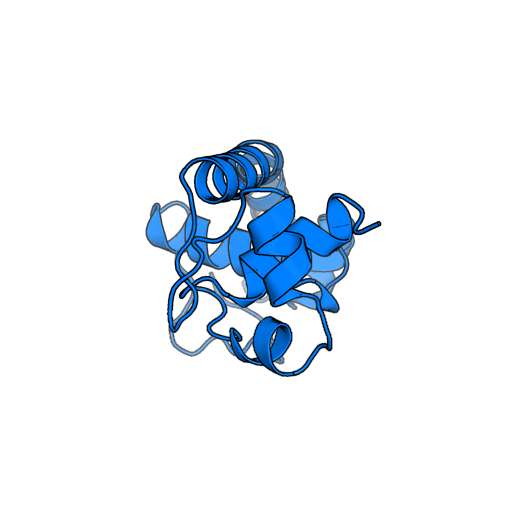78.94 120 TRP A C 1
ATOM 982 O O . TRP A 1 120 ? 14.693 -1.238 -3.054 1.00 78.94 120 TRP A O 1
ATOM 992 N N . GLY A 1 121 ? 15.710 -2.780 -1.768 1.00 70.50 121 GLY A N 1
ATOM 993 C CA . GLY A 1 121 ? 17.023 -2.124 -1.688 1.00 70.50 121 GLY A CA 1
ATOM 994 C C . GLY A 1 121 ? 18.019 -2.512 -2.792 1.00 70.50 121 GLY A C 1
ATOM 995 O O . GLY A 1 121 ? 19.130 -1.991 -2.812 1.00 70.50 121 GLY A O 1
ATOM 996 N N . THR A 1 122 ? 17.653 -3.427 -3.691 1.00 73.19 122 THR A N 1
ATOM 997 C CA . THR A 1 122 ? 18.451 -3.841 -4.858 1.00 73.19 122 THR A CA 1
ATOM 998 C C . THR A 1 122 ? 17.670 -3.559 -6.143 1.00 73.19 122 THR A C 1
ATOM 1000 O O . THR A 1 122 ? 16.474 -3.270 -6.065 1.00 73.19 122 THR A O 1
ATOM 1003 N N . PRO A 1 123 ? 18.292 -3.632 -7.332 1.00 76.50 123 PRO A N 1
ATOM 1004 C CA . PRO A 1 123 ? 17.544 -3.507 -8.574 1.00 76.50 123 PRO A CA 1
ATOM 1005 C C . PRO A 1 123 ? 16.398 -4.524 -8.633 1.00 76.50 123 PRO A C 1
ATOM 1007 O O . PRO A 1 123 ? 16.583 -5.713 -8.368 1.00 76.50 123 PRO A O 1
ATOM 1010 N N . ILE A 1 124 ? 15.201 -4.031 -8.936 1.00 77.25 124 ILE A N 1
ATOM 1011 C CA . ILE A 1 124 ? 13.975 -4.817 -9.000 1.00 77.25 124 ILE A CA 1
ATOM 1012 C C . ILE A 1 124 ? 13.875 -5.433 -10.391 1.00 77.25 124 ILE A C 1
ATOM 1014 O O . ILE A 1 124 ? 13.990 -4.734 -11.402 1.00 77.25 124 ILE A O 1
ATOM 1018 N N . LYS A 1 125 ? 13.606 -6.739 -10.417 1.00 74.56 125 LYS A N 1
ATOM 1019 C CA . LYS A 1 125 ? 13.196 -7.487 -11.611 1.00 74.56 125 LYS A CA 1
ATOM 1020 C C . LYS A 1 125 ? 11.695 -7.744 -11.539 1.00 74.56 125 LYS A C 1
ATOM 1022 O O . LYS A 1 125 ? 11.206 -8.156 -10.479 1.00 74.56 125 LYS A O 1
ATOM 1027 N N . TYR A 1 126 ? 10.979 -7.462 -12.628 1.00 71.69 126 TYR A N 1
ATOM 1028 C CA . TYR A 1 126 ? 9.516 -7.517 -12.686 1.00 71.69 126 TYR A CA 1
ATOM 1029 C C . TYR A 1 126 ? 8.959 -7.856 -14.078 1.00 71.69 126 TYR A C 1
ATOM 1031 O O . TYR A 1 126 ? 9.731 -7.765 -15.063 1.00 71.69 126 TYR A O 1
#

Foldseek 3Di:
DDDLLRLLLQLLCVDPLNVNNVVCVVDPCNVVVCVVVQQAPPDDDGDGDPVVVVSLVVLLVVQLVVLLVQVVVQVVPPLWAALVSSCVSSVHDVSSCSSSSNVSVCCVVVVAPWDPPDDNHGTTHD

Radius of gyration: 15.46 Å; Cα contacts (8 Å, |Δi|>4): 136; chains: 1; bounding box: 34×30×42 Å

Organism: Bacillus mycoides (NCBI:txid1405)

Secondary structure (DSSP, 8-state):
---HHHHHHHHHHHSTTT--THHHHHSTTHHHHHHHTTSB-SSSS--B-HHHHHHHHHHHHHHHHHHHHHHHHHTTT-S-B-HHHHHHHHT--GGG-HHHHHHHHHHHTTSS---TT--TTSPBP-

pLDDT: mean 87.32, std 9.74, range [52.94, 97.56]

Mean predicted aligned error: 5.08 Å